Protein AF-A0A9P8JP38-F1 (afdb_monomer)

pLDDT: mean 72.31, std 11.9, range [43.28, 91.75]

Nearest PDB structures (foldseek):
  7pua-assembly1_F3  TM=3.799E-01  e=5.345E+00  Trypanosoma brucei brucei

Mean predicted aligned error: 14.28 Å

Solvent-accessible surface area (backbone atoms only — not comparable to full-atom values): 5766 Å² total; per-residue (Å²): 117,68,68,61,54,53,52,54,51,51,56,53,55,59,62,71,62,61,77,84,75,74,84,69,82,68,43,70,46,80,46,68,48,99,85,72,44,81,45,78,42,77,66,71,64,80,77,46,99,50,69,61,87,66,83,60,93,78,79,69,64,94,68,86,68,77,70,64,93,77,81,88,79,88,67,100,70,86,87,82,134

Radius of gyration: 23.67 Å; Cα contacts (8 Å, |Δi|>4): 39; chains: 1; bounding box: 68×28×39 Å

Structure (mmCIF, N/CA/C/O backbone):
data_AF-A0A9P8JP38-F1
#
_entry.id   AF-A0A9P8JP38-F1
#
loop_
_atom_site.group_PDB
_atom_site.id
_atom_site.type_symbol
_atom_site.label_atom_id
_atom_site.label_alt_id
_atom_site.label_comp_id
_atom_site.label_asym_id
_atom_site.label_entity_id
_atom_site.label_seq_id
_atom_site.pdbx_PDB_ins_code
_atom_site.Cartn_x
_atom_site.Cartn_y
_atom_site.Cartn_z
_atom_site.occupancy
_atom_site.B_iso_or_equiv
_atom_site.auth_seq_id
_atom_site.auth_comp_id
_atom_site.auth_asym_id
_atom_site.auth_atom_id
_atom_site.pdbx_PDB_model_num
ATOM 1 N N . MET A 1 1 ? 52.171 5.383 -16.646 1.00 62.81 1 MET A N 1
ATOM 2 C CA . MET A 1 1 ? 51.050 4.829 -17.447 1.00 62.81 1 MET A CA 1
ATOM 3 C C . MET A 1 1 ? 50.143 3.872 -16.662 1.00 62.81 1 MET A C 1
ATOM 5 O O . MET A 1 1 ? 48.939 3.929 -16.866 1.00 62.81 1 MET A O 1
ATOM 9 N N . VAL A 1 2 ? 50.662 3.038 -15.748 1.00 73.50 2 VAL A N 1
ATOM 10 C CA . VAL A 1 2 ? 49.847 2.094 -14.941 1.00 73.50 2 VAL A CA 1
ATOM 11 C C . VAL A 1 2 ? 48.912 2.800 -13.945 1.00 73.50 2 VAL A C 1
ATOM 13 O O . VAL A 1 2 ? 47.742 2.445 -13.856 1.00 73.50 2 VAL A O 1
ATOM 16 N N . ALA A 1 3 ? 49.379 3.858 -13.272 1.00 78.19 3 ALA A N 1
ATOM 17 C CA . ALA A 1 3 ? 48.575 4.605 -12.296 1.00 78.19 3 ALA A CA 1
ATOM 18 C C . ALA A 1 3 ? 47.304 5.239 -12.898 1.00 78.19 3 ALA A C 1
ATOM 20 O O . ALA A 1 3 ? 46.245 5.197 -12.285 1.00 78.19 3 ALA A O 1
ATOM 21 N N . TRP A 1 4 ? 47.379 5.750 -14.133 1.00 79.25 4 TRP A N 1
ATOM 22 C CA . TRP A 1 4 ? 46.226 6.322 -14.843 1.00 79.25 4 TRP A CA 1
ATOM 23 C C . TRP A 1 4 ? 45.167 5.267 -15.182 1.00 79.25 4 TRP A C 1
ATOM 25 O O . TRP A 1 4 ? 43.971 5.525 -15.094 1.00 79.25 4 TRP A O 1
ATOM 35 N N . ARG A 1 5 ? 45.605 4.049 -15.526 1.00 85.12 5 ARG A N 1
ATOM 36 C CA . ARG A 1 5 ? 44.703 2.923 -15.802 1.00 85.12 5 ARG A CA 1
ATOM 37 C C . ARG A 1 5 ? 44.001 2.439 -14.537 1.00 85.12 5 ARG A C 1
ATOM 39 O O . ARG A 1 5 ? 42.813 2.155 -14.593 1.00 85.12 5 ARG A O 1
ATOM 46 N N . LEU A 1 6 ? 44.707 2.400 -13.405 1.00 86.69 6 LEU A N 1
ATOM 47 C CA . LEU A 1 6 ? 44.114 2.064 -12.107 1.00 86.69 6 LEU A CA 1
ATOM 48 C C . LEU A 1 6 ? 43.102 3.124 -11.656 1.00 86.69 6 LEU A C 1
ATOM 50 O O . LEU A 1 6 ? 42.030 2.773 -11.175 1.00 86.69 6 LEU A O 1
ATOM 54 N N . LEU A 1 7 ? 43.405 4.406 -11.881 1.00 87.62 7 LEU A N 1
ATOM 55 C CA . LEU A 1 7 ? 42.486 5.500 -11.569 1.00 87.62 7 LEU A CA 1
ATOM 56 C C . LEU A 1 7 ? 41.206 5.425 -12.419 1.00 87.62 7 LEU A C 1
ATOM 58 O O . LEU A 1 7 ? 40.111 5.556 -11.884 1.00 87.62 7 LEU A O 1
ATOM 62 N N . ALA A 1 8 ? 41.339 5.150 -13.722 1.00 88.69 8 ALA A N 1
ATOM 63 C CA . ALA A 1 8 ? 40.206 4.977 -14.633 1.00 88.69 8 ALA A CA 1
ATOM 64 C C . ALA A 1 8 ? 39.359 3.731 -14.307 1.00 88.69 8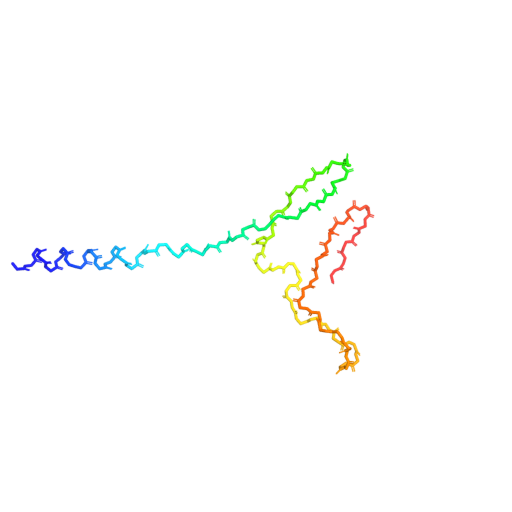 ALA A C 1
ATOM 66 O O . ALA A 1 8 ? 38.138 3.734 -14.470 1.00 88.69 8 ALA A O 1
ATOM 67 N N . LEU A 1 9 ? 39.990 2.657 -13.826 1.00 88.19 9 LEU A N 1
ATOM 68 C CA . LEU A 1 9 ? 39.278 1.453 -13.400 1.00 88.19 9 LEU A CA 1
ATOM 69 C C . LEU A 1 9 ? 38.505 1.691 -12.093 1.00 88.19 9 LEU A C 1
ATOM 71 O O . LEU A 1 9 ? 37.375 1.241 -11.943 1.00 88.19 9 LEU A O 1
ATOM 75 N N . ALA A 1 10 ? 39.089 2.444 -11.158 1.00 87.81 10 ALA A N 1
ATOM 76 C CA . ALA A 1 10 ? 38.422 2.802 -9.912 1.00 87.81 10 ALA A CA 1
ATOM 77 C C . ALA A 1 10 ? 37.202 3.702 -10.162 1.00 87.81 10 ALA A C 1
ATOM 79 O O . ALA A 1 10 ? 36.132 3.447 -9.617 1.00 87.81 10 ALA A O 1
ATOM 80 N N . THR A 1 11 ? 37.318 4.717 -11.024 1.00 85.50 11 THR A N 1
ATOM 81 C CA . THR A 1 11 ? 36.190 5.613 -11.334 1.00 85.50 11 THR A CA 1
ATOM 82 C C . THR A 1 11 ? 35.053 4.905 -12.066 1.00 85.50 11 THR A C 1
ATOM 84 O O . THR A 1 11 ? 33.888 5.162 -11.768 1.00 85.50 11 THR A O 1
ATOM 87 N N . THR A 1 12 ? 35.361 3.975 -12.973 1.00 85.06 12 THR A N 1
ATOM 88 C CA . THR A 1 12 ? 34.336 3.158 -13.648 1.00 85.06 12 THR A CA 1
ATOM 89 C C . THR A 1 12 ? 33.644 2.187 -12.690 1.00 85.06 12 THR A C 1
ATOM 91 O O . THR A 1 12 ? 32.424 2.043 -12.755 1.00 85.06 12 THR A O 1
ATOM 94 N N . LEU A 1 13 ? 34.378 1.589 -11.747 1.00 85.25 13 LEU A N 1
ATOM 95 C CA . LEU A 1 13 ? 33.797 0.719 -10.723 1.00 85.25 13 LEU A CA 1
ATOM 96 C C . LEU A 1 13 ? 32.880 1.493 -9.763 1.00 85.25 13 LEU A C 1
ATOM 98 O O . LEU A 1 13 ? 31.795 1.018 -9.446 1.00 85.25 13 LEU A O 1
ATOM 102 N N . LEU A 1 14 ? 33.268 2.703 -9.345 1.00 81.69 14 LEU A N 1
ATOM 103 C CA . LEU A 1 14 ? 32.421 3.555 -8.501 1.00 81.69 14 LEU A CA 1
ATOM 104 C C . LEU A 1 14 ? 31.144 4.012 -9.228 1.00 81.69 14 LEU A C 1
ATOM 106 O O . LEU A 1 14 ? 30.093 4.117 -8.601 1.00 81.69 14 LEU A O 1
ATOM 110 N N . ALA A 1 15 ? 31.205 4.239 -10.544 1.00 79.81 15 ALA A N 1
ATOM 111 C CA . ALA A 1 15 ? 30.029 4.572 -11.348 1.00 79.81 15 ALA A CA 1
ATOM 112 C C . ALA A 1 15 ? 29.061 3.386 -11.515 1.00 79.81 15 ALA A C 1
ATOM 114 O O . ALA A 1 15 ? 27.862 3.595 -11.668 1.00 79.81 15 ALA A O 1
ATOM 115 N N . ALA A 1 16 ? 29.544 2.143 -11.440 1.00 75.81 16 ALA A N 1
ATOM 116 C CA . ALA A 1 16 ? 28.691 0.955 -11.502 1.00 75.81 16 ALA A CA 1
ATOM 117 C C . ALA A 1 16 ? 27.892 0.704 -10.206 1.00 75.81 16 ALA A C 1
ATOM 119 O O . ALA A 1 16 ? 26.926 -0.053 -10.224 1.00 75.81 16 ALA A O 1
ATOM 120 N N . ILE A 1 17 ? 28.267 1.348 -9.094 1.00 71.94 17 ILE A N 1
ATOM 121 C CA . ILE A 1 17 ? 27.607 1.215 -7.781 1.00 71.94 17 ILE A CA 1
ATOM 122 C C . ILE A 1 17 ? 26.584 2.347 -7.567 1.00 71.94 17 ILE A C 1
ATOM 124 O O . ILE A 1 17 ? 26.207 2.650 -6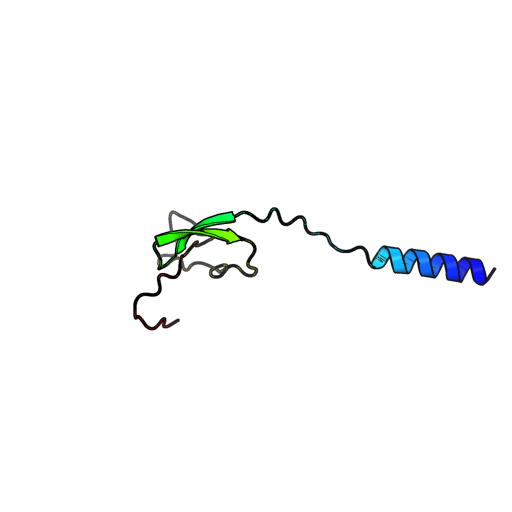.437 1.00 71.94 17 ILE A O 1
ATOM 128 N N . GLN A 1 18 ? 26.108 3.009 -8.631 1.00 69.75 18 GLN A N 1
ATOM 129 C CA . GLN A 1 18 ? 25.037 3.996 -8.478 1.00 69.75 18 GLN A CA 1
ATOM 130 C C . GLN A 1 18 ? 23.832 3.313 -7.808 1.00 69.75 18 GLN A C 1
ATOM 132 O O . GLN A 1 18 ? 23.331 2.316 -8.340 1.00 69.75 18 GLN A O 1
ATOM 137 N N . PRO A 1 19 ? 23.361 3.801 -6.646 1.00 66.12 19 PRO A N 1
ATOM 138 C CA . PRO A 1 19 ? 22.153 3.263 -6.055 1.00 66.12 19 PRO A CA 1
ATOM 139 C C . PRO A 1 19 ? 21.017 3.486 -7.053 1.00 66.12 19 PRO A C 1
ATOM 141 O O . PRO A 1 19 ? 20.776 4.612 -7.489 1.00 66.12 19 PRO A O 1
ATOM 144 N N . VAL A 1 20 ? 20.310 2.415 -7.419 1.00 63.84 20 VAL A N 1
ATOM 145 C CA . VAL A 1 20 ? 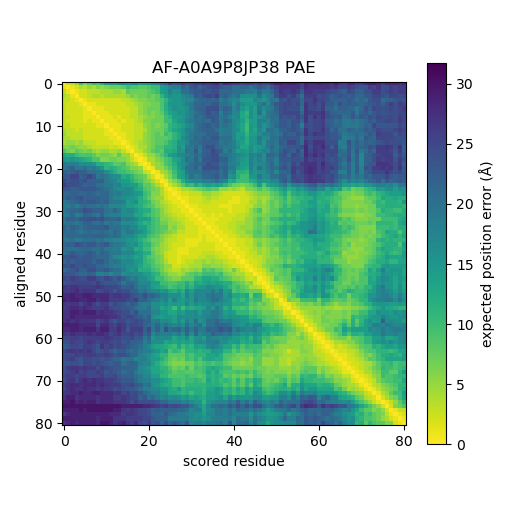18.988 2.539 -8.036 1.00 63.84 20 VAL A CA 1
ATOM 146 C C . VAL A 1 20 ? 18.091 3.168 -6.978 1.00 63.84 20 VAL A C 1
ATOM 148 O O . VAL A 1 20 ? 17.528 2.498 -6.115 1.00 63.84 20 VAL A O 1
ATOM 151 N N . VAL A 1 21 ? 18.003 4.495 -7.006 1.00 58.16 21 VAL A N 1
ATOM 152 C CA . VAL A 1 21 ? 16.976 5.227 -6.279 1.00 58.16 21 VAL A CA 1
ATOM 153 C C . VAL A 1 21 ? 15.721 5.090 -7.124 1.00 58.16 21 VAL A C 1
ATOM 155 O O . VAL A 1 21 ? 15.431 5.912 -7.990 1.00 58.16 21 VAL A O 1
ATOM 158 N N . ALA A 1 22 ? 14.996 3.991 -6.928 1.00 57.12 22 ALA A N 1
ATOM 159 C CA . ALA A 1 22 ? 13.614 3.955 -7.359 1.00 57.12 22 ALA A CA 1
ATOM 160 C C . ALA A 1 22 ? 12.891 5.038 -6.551 1.00 57.12 22 ALA A C 1
ATOM 162 O O . ALA A 1 22 ? 12.799 4.928 -5.328 1.00 57.12 22 ALA A O 1
ATOM 163 N N . ALA A 1 23 ? 12.426 6.093 -7.221 1.00 50.69 23 ALA A N 1
ATOM 164 C CA . ALA A 1 23 ? 11.505 7.045 -6.622 1.00 50.69 23 ALA A CA 1
ATOM 165 C C . ALA A 1 23 ? 10.229 6.272 -6.264 1.00 50.69 23 ALA A C 1
ATOM 167 O O . ALA A 1 23 ? 9.373 6.009 -7.106 1.00 50.69 23 ALA A O 1
ATOM 168 N N . SER A 1 24 ? 10.163 5.799 -5.024 1.00 58.84 24 SER A N 1
ATOM 169 C CA . SER A 1 24 ? 8.921 5.345 -4.431 1.00 58.84 24 SER A CA 1
ATOM 170 C C . SER A 1 24 ? 8.221 6.611 -3.980 1.00 58.84 24 SER A C 1
ATOM 172 O O . SER A 1 24 ? 8.553 7.149 -2.925 1.00 58.84 24 SER A O 1
ATOM 174 N N . ASP A 1 25 ? 7.285 7.112 -4.784 1.00 69.12 25 ASP A N 1
ATOM 175 C CA . ASP A 1 25 ? 6.239 7.984 -4.256 1.00 69.12 25 ASP A CA 1
ATOM 176 C C 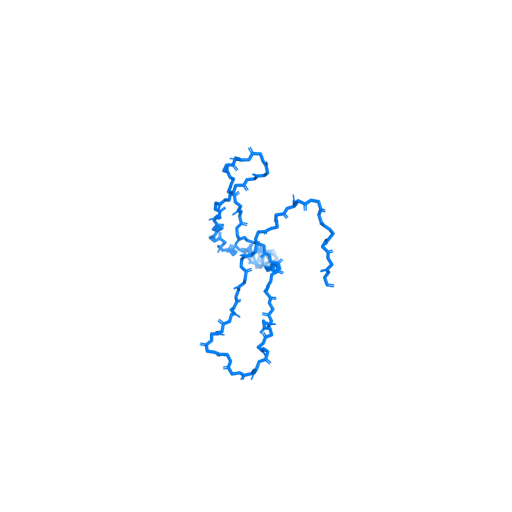. ASP A 1 25 ? 5.433 7.130 -3.275 1.00 69.12 25 ASP A C 1
ATOM 178 O O . ASP A 1 25 ? 4.435 6.502 -3.635 1.00 69.12 25 ASP A O 1
ATOM 182 N N . THR A 1 26 ? 5.942 7.008 -2.046 1.00 74.62 26 THR A N 1
ATOM 183 C CA . THR A 1 26 ? 5.309 6.229 -0.991 1.00 74.62 26 THR A CA 1
ATOM 184 C C . THR A 1 26 ? 3.991 6.911 -0.671 1.00 74.62 26 THR A C 1
ATOM 186 O O . THR A 1 26 ? 3.921 7.911 0.045 1.00 74.62 26 THR A O 1
ATOM 189 N N . ARG A 1 27 ? 2.931 6.377 -1.271 1.00 80.62 27 ARG A N 1
ATOM 190 C CA . ARG A 1 27 ? 1.559 6.785 -1.023 1.00 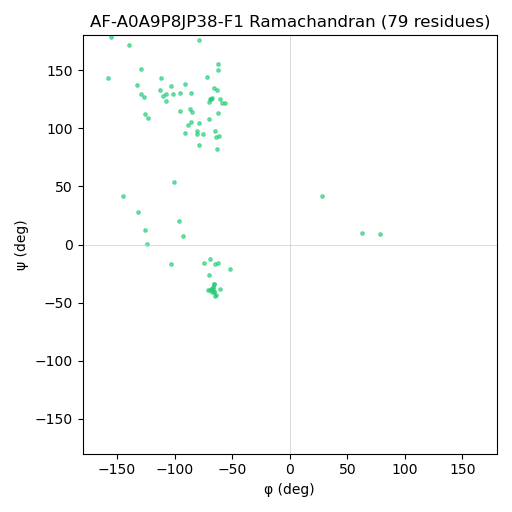80.62 27 ARG A CA 1
ATOM 191 C C . ARG A 1 27 ? 1.152 6.280 0.354 1.00 80.62 27 ARG A C 1
ATOM 193 O O . ARG A 1 27 ? 1.540 5.191 0.761 1.00 80.62 27 ARG A O 1
ATOM 200 N N . TYR A 1 28 ? 0.351 7.065 1.062 1.00 85.06 28 TYR A N 1
ATOM 201 C CA . TYR A 1 28 ? -0.218 6.659 2.342 1.00 85.06 28 TYR A CA 1
ATOM 202 C C . TYR A 1 28 ? -1.725 6.468 2.214 1.00 85.06 28 TYR A C 1
ATOM 204 O O . TYR A 1 28 ? -2.402 7.218 1.507 1.00 85.06 28 TYR A O 1
ATOM 212 N N . VAL A 1 29 ? -2.246 5.465 2.916 1.00 81.31 29 VAL A N 1
ATOM 213 C CA . VAL A 1 29 ? -3.681 5.208 3.062 1.00 81.31 29 VAL A CA 1
ATOM 214 C C . VAL A 1 29 ? -4.074 5.452 4.514 1.00 81.31 29 VAL A C 1
ATOM 216 O O . VAL A 1 29 ? -3.396 4.998 5.438 1.00 81.31 29 VAL A O 1
ATOM 219 N N . THR A 1 30 ? -5.167 6.180 4.719 1.00 86.69 30 THR A N 1
ATOM 220 C CA . THR A 1 30 ? -5.725 6.452 6.046 1.00 86.69 30 THR A CA 1
ATOM 221 C C . THR A 1 30 ? -6.657 5.318 6.465 1.00 86.69 30 THR A C 1
ATOM 223 O O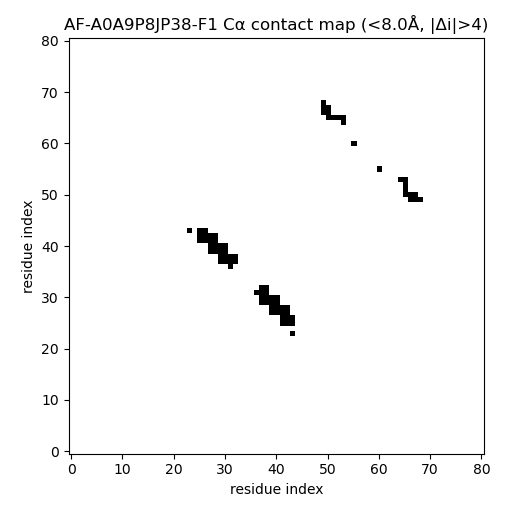 . THR A 1 30 ? -7.543 4.934 5.706 1.00 86.69 30 THR A O 1
ATOM 226 N N . THR A 1 31 ? -6.477 4.790 7.674 1.00 78.81 31 THR A N 1
ATOM 227 C CA . THR A 1 31 ? -7.367 3.783 8.275 1.00 78.81 31 THR A CA 1
ATOM 228 C C . THR A 1 31 ? -7.583 4.060 9.763 1.00 78.81 31 THR A C 1
ATOM 230 O O . THR A 1 31 ? -6.928 4.924 10.344 1.00 78.81 31 THR A O 1
ATOM 233 N N . THR A 1 32 ? -8.499 3.328 10.389 1.00 84.69 32 THR A N 1
ATOM 234 C CA . THR A 1 32 ? -8.772 3.375 11.827 1.00 84.69 32 THR A CA 1
ATOM 235 C C . THR A 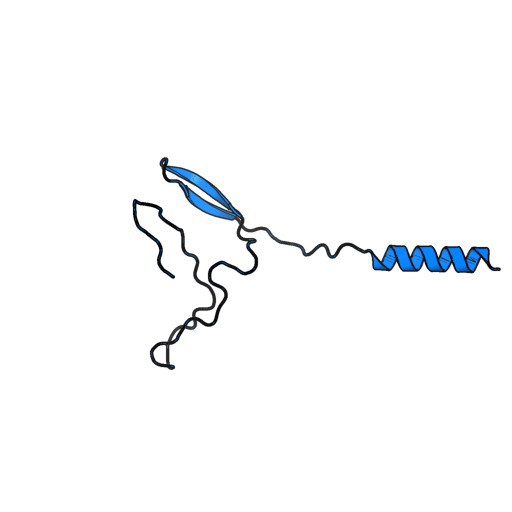1 32 ? -8.295 2.076 12.468 1.00 84.69 32 THR A C 1
ATOM 237 O O . THR A 1 32 ? -8.639 0.989 12.005 1.00 84.69 32 THR A O 1
ATOM 240 N N . ASN A 1 33 ? -7.479 2.169 13.519 1.00 81.31 33 ASN A N 1
ATOM 241 C CA . ASN A 1 33 ? -7.003 0.995 14.250 1.00 81.31 33 ASN A CA 1
ATOM 242 C C . ASN A 1 33 ? -8.068 0.453 15.227 1.00 81.31 33 ASN A C 1
ATOM 244 O O . ASN A 1 33 ? -9.124 1.051 15.426 1.00 81.31 33 ASN A O 1
ATOM 248 N N . SER A 1 34 ? -7.776 -0.671 15.885 1.00 77.50 34 SER A N 1
ATOM 249 C CA . SER A 1 34 ? -8.681 -1.302 16.860 1.00 77.50 34 SER A CA 1
ATOM 250 C C . SER A 1 34 ? -8.986 -0.442 18.094 1.00 77.50 34 SER A C 1
ATOM 252 O O . SER A 1 34 ? -9.932 -0.733 18.814 1.00 77.50 34 SER A O 1
ATOM 254 N N . ALA A 1 35 ? -8.198 0.605 18.351 1.00 87.12 35 ALA A N 1
ATOM 255 C CA . ALA A 1 35 ? -8.430 1.576 19.418 1.00 87.12 35 ALA A CA 1
ATOM 256 C C . ALA A 1 35 ? -9.229 2.807 18.941 1.00 87.12 35 ALA A C 1
ATOM 258 O O . ALA A 1 35 ? -9.357 3.778 19.683 1.00 87.12 35 ALA A O 1
ATOM 259 N N . GLY A 1 36 ? -9.741 2.800 17.703 1.00 86.62 36 GLY A N 1
ATOM 260 C CA . GLY A 1 36 ? -10.499 3.913 17.128 1.00 86.62 36 GLY A CA 1
ATOM 261 C C . GLY A 1 36 ? -9.637 5.084 16.645 1.00 86.62 36 GLY A C 1
ATOM 262 O O . GLY A 1 36 ? -10.171 6.136 16.305 1.00 86.62 36 GLY A O 1
ATOM 263 N N . GLN A 1 37 ? -8.313 4.935 16.604 1.00 89.88 37 GLN A N 1
ATOM 264 C CA . GLN A 1 37 ? -7.399 6.011 16.223 1.00 89.88 37 GLN A CA 1
ATOM 265 C C . GLN A 1 37 ? -7.122 5.986 14.722 1.00 89.88 37 GLN A C 1
ATOM 267 O O . GLN A 1 37 ? -6.871 4.926 14.142 1.00 89.88 37 GLN A O 1
ATOM 272 N N . THR A 1 38 ? -7.102 7.166 14.105 1.00 91.75 38 THR A N 1
ATOM 273 C CA . THR A 1 38 ? -6.667 7.338 12.718 1.00 91.75 38 THR A CA 1
ATOM 274 C C . THR A 1 38 ? -5.170 7.060 12.594 1.00 91.75 38 THR A C 1
ATOM 276 O O . THR A 1 38 ? -4.361 7.680 13.282 1.00 91.75 38 THR A O 1
ATOM 279 N N . VAL A 1 39 ? -4.796 6.157 11.691 1.00 88.31 39 VAL A N 1
ATOM 280 C CA . VAL A 1 39 ? -3.407 5.804 11.381 1.00 88.31 39 VAL A CA 1
ATOM 281 C C . VAL A 1 39 ? -3.160 5.869 9.875 1.00 88.31 39 VAL A C 1
ATOM 283 O O . VAL A 1 39 ? -4.065 5.648 9.068 1.00 88.31 39 VAL A O 1
ATOM 286 N N . TYR A 1 40 ? -1.919 6.169 9.498 1.00 86.94 40 TYR A N 1
ATOM 287 C CA . TYR A 1 40 ? -1.475 6.238 8.107 1.00 86.94 40 TYR A CA 1
ATOM 288 C C . TYR A 1 40 ? -0.588 5.036 7.806 1.00 86.94 40 TYR A C 1
ATOM 290 O O . TYR A 1 40 ? 0.410 4.809 8.489 1.00 86.94 40 TYR A O 1
ATOM 298 N N . LEU A 1 41 ? -0.958 4.258 6.794 1.00 81.19 41 LEU A N 1
ATOM 299 C CA . LEU A 1 41 ? -0.209 3.085 6.357 1.00 81.19 41 LEU A CA 1
ATOM 300 C C 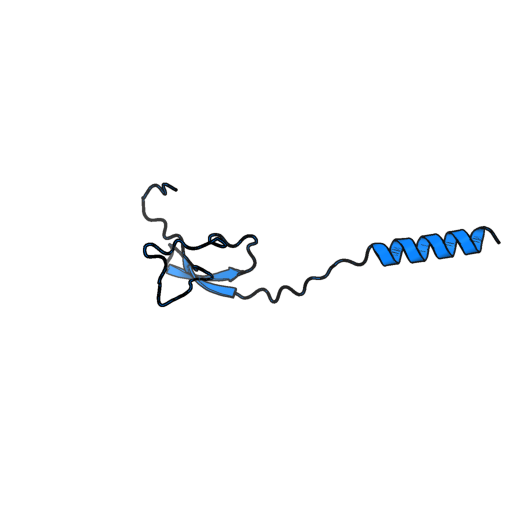. LEU A 1 41 ? 0.482 3.388 5.031 1.00 81.19 41 LEU A C 1
ATOM 302 O O . LEU A 1 41 ? -0.176 3.844 4.096 1.00 81.19 41 LEU A O 1
ATOM 306 N N . ALA A 1 42 ? 1.784 3.118 4.953 1.00 84.25 42 ALA A N 1
ATOM 307 C CA . ALA A 1 42 ? 2.529 3.185 3.702 1.00 84.25 42 ALA A CA 1
ATOM 308 C C . ALA A 1 42 ? 2.028 2.111 2.718 1.00 84.25 42 ALA A C 1
ATOM 310 O O . ALA A 1 42 ? 1.803 0.951 3.089 1.00 84.25 42 ALA A O 1
ATOM 311 N N . ASP A 1 43 ? 1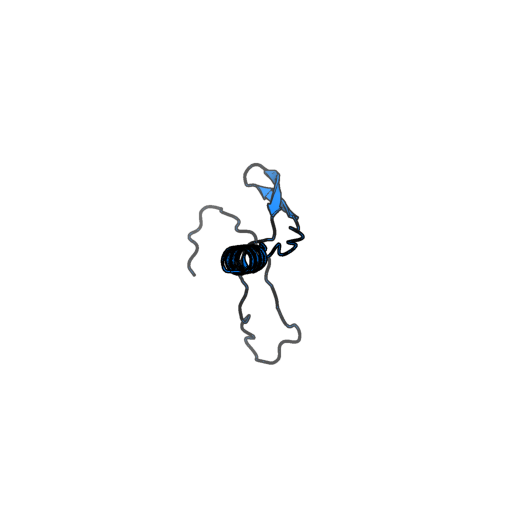.832 2.526 1.469 1.00 78.25 43 ASP A N 1
ATOM 312 C CA . ASP A 1 43 ? 1.380 1.714 0.341 1.00 78.25 43 ASP A CA 1
ATOM 313 C C . ASP A 1 43 ? 2.554 1.308 -0.568 1.00 78.25 43 ASP A C 1
ATOM 315 O O . ASP A 1 43 ? 2.577 1.577 -1.767 1.00 78.25 43 ASP A O 1
ATOM 319 N N . ASP A 1 44 ? 3.583 0.705 0.023 1.00 76.56 44 ASP A N 1
ATOM 320 C CA . ASP A 1 44 ? 4.847 0.357 -0.639 1.00 76.56 44 ASP A CA 1
ATOM 321 C C . ASP A 1 44 ? 5.228 -1.129 -0.494 1.00 76.56 44 ASP A C 1
ATOM 323 O O . ASP A 1 44 ? 6.339 -1.541 -0.840 1.00 76.56 44 ASP A O 1
ATOM 327 N N . ARG A 1 45 ? 4.295 -1.975 -0.034 1.00 70.69 45 ARG A N 1
ATOM 328 C CA . ARG A 1 45 ? 4.527 -3.418 0.150 1.00 70.69 45 ARG A CA 1
ATOM 329 C C . ARG A 1 45 ? 4.692 -4.116 -1.201 1.00 70.69 45 ARG A C 1
ATOM 331 O O . ARG A 1 45 ? 3.814 -4.033 -2.061 1.00 70.69 45 ARG A O 1
ATOM 338 N N . ARG A 1 46 ? 5.802 -4.840 -1.376 1.00 68.31 46 ARG A N 1
ATOM 339 C CA . ARG A 1 46 ? 6.103 -5.622 -2.586 1.00 68.31 46 ARG A CA 1
ATOM 340 C C . ARG A 1 46 ? 6.433 -7.082 -2.238 1.00 68.31 46 ARG A C 1
ATOM 342 O O . ARG A 1 46 ? 7.355 -7.294 -1.453 1.00 68.31 46 ARG A O 1
ATOM 349 N N . PRO A 1 47 ? 5.756 -8.075 -2.850 1.00 63.59 47 PRO A N 1
ATOM 350 C CA . PRO A 1 47 ? 4.538 -7.933 -3.656 1.00 63.59 47 PRO A CA 1
ATOM 351 C C . PRO A 1 47 ? 3.389 -7.376 -2.800 1.00 63.59 47 PRO A C 1
ATOM 353 O O . PRO A 1 47 ? 3.402 -7.513 -1.575 1.00 63.59 47 PRO A O 1
ATOM 356 N N . SER A 1 48 ? 2.404 -6.718 -3.416 1.00 63.62 48 SER A N 1
ATOM 357 C CA . SER A 1 48 ? 1.217 -6.333 -2.648 1.00 63.62 48 SER A CA 1
ATOM 358 C C . SER A 1 48 ? 0.531 -7.610 -2.144 1.00 63.62 48 SER A C 1
ATOM 360 O O . SER A 1 48 ? 0.605 -8.647 -2.809 1.00 63.62 48 SER A O 1
ATOM 362 N N . LEU A 1 49 ? -0.146 -7.548 -0.993 1.00 61.03 49 LEU A N 1
ATOM 363 C CA . LEU A 1 49 ? -0.798 -8.713 -0.369 1.00 61.03 49 LEU A CA 1
ATOM 364 C C . LEU A 1 49 ? -1.735 -9.485 -1.320 1.00 61.03 49 LEU A C 1
ATOM 366 O O . LEU A 1 49 ? -1.982 -10.663 -1.090 1.00 61.03 49 LEU A O 1
ATOM 370 N N . TYR A 1 50 ? -2.204 -8.842 -2.395 1.00 61.03 50 TYR A N 1
ATOM 371 C CA . TYR A 1 50 ? -3.104 -9.424 -3.386 1.00 61.03 50 TYR A CA 1
ATOM 372 C C . TYR A 1 50 ? -2.654 -9.176 -4.836 1.00 61.03 50 TYR A C 1
ATOM 374 O O . TYR A 1 50 ? -3.486 -9.120 -5.733 1.00 61.03 50 TYR A O 1
ATOM 382 N N . THR A 1 51 ? -1.358 -9.005 -5.124 1.00 54.97 51 THR A N 1
ATOM 383 C CA . THR A 1 51 ? -0.906 -8.952 -6.533 1.00 54.97 51 THR A CA 1
ATOM 384 C C . THR A 1 51 ? -0.899 -10.358 -7.123 1.00 54.97 51 THR A C 1
ATOM 386 O O . THR A 1 51 ? 0.076 -11.088 -6.970 1.00 54.97 51 THR A O 1
ATOM 389 N N . GLY A 1 52 ? -1.985 -10.727 -7.800 1.00 62.97 52 GLY A N 1
ATOM 390 C CA . GLY A 1 52 ? -2.117 -11.975 -8.545 1.00 62.97 52 GLY A CA 1
ATOM 391 C C . GLY A 1 52 ? -3.157 -11.872 -9.661 1.00 62.97 52 GLY A C 1
ATOM 392 O O . GLY A 1 52 ? -3.789 -10.834 -9.846 1.00 62.97 52 GLY A O 1
ATOM 393 N N . GLN A 1 53 ? -3.330 -12.958 -10.416 1.00 68.50 53 GLN A N 1
ATOM 394 C CA . GLN A 1 53 ? -4.482 -13.119 -11.303 1.00 68.50 53 GLN A CA 1
ATOM 395 C C . GLN A 1 53 ? -5.716 -13.327 -10.421 1.00 68.50 53 GLN A C 1
ATOM 397 O O . GLN A 1 53 ? -5.854 -14.370 -9.781 1.00 68.50 53 GLN A O 1
ATOM 402 N N . PHE A 1 54 ? -6.588 -12.325 -10.348 1.00 73.62 54 PHE A N 1
ATOM 403 C CA . PHE A 1 54 ? -7.872 -12.481 -9.679 1.00 73.62 54 PHE A CA 1
ATOM 404 C C . PHE A 1 54 ? -8.734 -13.408 -10.530 1.00 73.62 54 PHE A C 1
ATOM 406 O O . PHE A 1 54 ? -8.930 -13.159 -11.720 1.00 73.62 54 PHE A O 1
ATOM 413 N N . GLY A 1 55 ? -9.185 -14.511 -9.933 1.00 67.31 55 GLY A N 1
ATOM 414 C CA . GLY A 1 55 ? -9.969 -15.511 -10.642 1.00 67.31 55 GLY A CA 1
ATOM 415 C C . GLY A 1 55 ? -11.247 -14.898 -11.206 1.00 67.31 55 GLY A C 1
ATOM 416 O O . GLY A 1 55 ? -12.075 -14.379 -10.460 1.00 67.31 55 GLY A O 1
ATOM 417 N N . ASP A 1 56 ? -11.418 -14.988 -12.520 1.00 72.25 56 ASP A N 1
ATOM 418 C CA . ASP A 1 56 ? -12.693 -14.730 -13.173 1.00 72.25 56 ASP A CA 1
ATOM 419 C C . ASP A 1 56 ? -13.507 -16.026 -13.145 1.00 72.25 56 ASP A C 1
ATOM 421 O O . ASP A 1 56 ? -13.220 -16.972 -13.880 1.00 72.25 56 ASP A O 1
ATOM 425 N N . CYS A 1 57 ? -14.520 -16.087 -12.280 1.00 66.06 57 CYS A N 1
ATOM 426 C CA . CYS A 1 57 ? -15.316 -17.299 -12.098 1.00 66.06 57 CYS A CA 1
ATOM 427 C C . CYS A 1 57 ? -16.119 -17.706 -13.348 1.00 66.06 57 CYS A C 1
ATOM 429 O O . CYS A 1 57 ? -16.564 -18.851 -13.422 1.00 66.06 57 CYS A O 1
ATOM 431 N N . LYS A 1 58 ? -16.308 -16.808 -14.328 1.00 74.31 58 LYS A N 1
ATOM 432 C CA . LYS A 1 58 ? -17.046 -17.088 -15.573 1.00 74.31 58 LYS A CA 1
ATOM 433 C C . LYS A 1 58 ? -16.256 -16.820 -16.859 1.00 74.31 58 LYS A C 1
ATOM 435 O O . LYS A 1 58 ? -16.803 -17.029 -17.938 1.00 74.31 58 LYS A O 1
ATOM 440 N N . GLY A 1 59 ? -15.001 -16.376 -16.768 1.00 71.44 59 GLY A N 1
ATOM 441 C CA . GLY A 1 59 ? -14.131 -16.076 -17.918 1.00 71.44 59 GLY A CA 1
ATOM 442 C C . GLY A 1 59 ? -14.625 -14.943 -18.833 1.00 71.44 59 GLY A C 1
ATOM 443 O O . GLY A 1 59 ? -14.125 -14.783 -19.944 1.00 71.44 59 GLY A O 1
ATOM 444 N N . SER A 1 60 ? -15.652 -14.196 -18.422 1.00 77.62 60 SER A N 1
ATOM 445 C CA . SER A 1 60 ? -16.260 -13.081 -19.163 1.00 77.62 60 SER A CA 1
ATOM 446 C C . SER A 1 60 ? -16.721 -11.989 -18.199 1.00 77.62 60 SER A C 1
ATOM 448 O O . SER A 1 60 ? -17.822 -11.447 -18.315 1.00 77.62 60 SER A O 1
ATOM 450 N N . SER A 1 61 ? -15.906 -11.698 -17.189 1.00 76.88 61 SER A N 1
ATOM 451 C CA . SER A 1 61 ? -16.181 -10.619 -16.252 1.00 76.88 61 SER A CA 1
ATOM 452 C C . SER A 1 61 ? -16.181 -9.269 -16.966 1.00 76.88 61 SER A C 1
ATOM 454 O O . SER A 1 61 ? -15.269 -8.929 -17.715 1.00 76.88 61 SER A O 1
ATOM 456 N N . ALA A 1 62 ? -17.207 -8.461 -16.694 1.00 81.00 62 ALA A N 1
ATOM 457 C CA . ALA A 1 62 ? -17.303 -7.092 -17.202 1.00 81.00 62 ALA A CA 1
ATOM 458 C C . ALA A 1 62 ? -16.260 -6.145 -16.575 1.00 81.00 62 ALA A C 1
ATOM 460 O O . ALA A 1 62 ? -16.080 -5.023 -17.042 1.00 81.00 62 ALA A O 1
ATOM 461 N N . VAL A 1 63 ? -15.597 -6.582 -15.500 1.00 74.44 63 VAL A N 1
ATOM 462 C CA . VAL A 1 63 ? -14.622 -5.801 -14.740 1.00 74.44 63 VAL A CA 1
ATOM 463 C C . VAL A 1 63 ? -13.352 -6.623 -14.571 1.00 74.44 63 VAL A C 1
ATOM 465 O O . VAL A 1 63 ? -13.404 -7.768 -14.129 1.00 74.44 63 VAL A O 1
ATOM 468 N N . ASN A 1 64 ? -12.212 -6.016 -14.895 1.00 77.06 64 ASN A N 1
ATOM 469 C CA . ASN A 1 64 ? -10.896 -6.590 -14.651 1.00 77.06 64 ASN A CA 1
ATOM 470 C C . ASN A 1 64 ? -10.344 -6.057 -13.323 1.00 77.06 64 ASN A C 1
ATOM 472 O O . ASN A 1 64 ? -10.085 -4.858 -13.196 1.00 77.06 64 ASN A O 1
ATOM 476 N N . VAL A 1 65 ? -10.169 -6.935 -12.335 1.00 74.38 65 VAL A N 1
ATOM 477 C CA . VAL A 1 65 ? -9.573 -6.575 -11.044 1.00 74.38 65 VAL A CA 1
ATOM 478 C C . VAL A 1 65 ? -8.060 -6.693 -11.172 1.00 74.38 65 VAL A C 1
ATOM 480 O O . VAL A 1 65 ? -7.534 -7.772 -11.412 1.00 74.38 65 VAL A O 1
ATOM 483 N N . THR A 1 66 ? -7.351 -5.578 -11.023 1.00 75.12 66 THR A N 1
ATOM 484 C CA . THR A 1 66 ? -5.878 -5.537 -11.093 1.00 75.12 66 THR A CA 1
ATOM 485 C C . THR A 1 66 ? -5.227 -5.438 -9.717 1.00 75.12 66 THR A C 1
ATOM 487 O O . THR A 1 66 ? -4.033 -5.702 -9.574 1.00 75.12 66 THR A O 1
ATOM 490 N N . ARG A 1 67 ? -6.007 -5.057 -8.701 1.00 71.69 67 ARG A N 1
ATOM 491 C CA . ARG A 1 67 ? -5.568 -4.846 -7.323 1.00 71.69 67 ARG A CA 1
ATOM 492 C C . ARG A 1 67 ? -6.759 -4.968 -6.374 1.00 71.69 67 ARG A C 1
ATOM 494 O O . ARG A 1 67 ? -7.852 -4.510 -6.698 1.00 71.69 67 ARG A O 1
ATOM 501 N N . PHE A 1 68 ? -6.525 -5.539 -5.195 1.00 69.88 68 PHE A N 1
ATOM 502 C CA . PHE A 1 68 ? -7.505 -5.609 -4.115 1.00 69.88 68 PHE A CA 1
ATOM 503 C C . PHE A 1 68 ? -6.896 -5.020 -2.843 1.00 69.88 68 PHE A C 1
ATOM 505 O O . PHE A 1 68 ? -5.944 -5.571 -2.294 1.00 69.88 68 PHE A O 1
ATOM 512 N N . ASP A 1 69 ? -7.424 -3.882 -2.395 1.00 66.75 69 ASP A N 1
ATOM 513 C CA . ASP A 1 69 ? -7.010 -3.247 -1.145 1.00 66.75 69 ASP A CA 1
ATOM 514 C C . ASP A 1 69 ? -7.900 -3.753 -0.010 1.00 66.75 69 ASP A C 1
ATOM 516 O O . ASP A 1 69 ? -9.005 -3.258 0.202 1.00 66.75 69 ASP A O 1
ATOM 520 N N . ALA A 1 70 ? -7.423 -4.768 0.714 1.00 64.62 70 ALA A N 1
ATOM 521 C CA . ALA A 1 70 ? -8.115 -5.294 1.887 1.00 64.62 70 ALA A CA 1
ATOM 522 C C . ALA A 1 70 ? -7.449 -4.811 3.179 1.00 64.62 70 ALA A C 1
ATOM 524 O O . ALA A 1 70 ? -6.226 -4.879 3.328 1.00 64.62 70 ALA A O 1
ATOM 525 N N . ALA A 1 71 ? -8.261 -4.396 4.148 1.00 61.75 71 ALA A N 1
ATOM 526 C CA . ALA A 1 71 ? -7.823 -4.204 5.523 1.00 61.75 71 ALA A CA 1
ATOM 527 C C . ALA A 1 71 ? -8.138 -5.466 6.337 1.00 61.75 71 ALA A C 1
ATOM 529 O O . ALA A 1 71 ? -9.254 -5.983 6.298 1.00 61.75 71 ALA A O 1
ATOM 530 N N . TYR A 1 72 ? -7.148 -5.968 7.078 1.00 63.03 72 TYR A N 1
ATOM 531 C CA . TYR A 1 72 ? -7.364 -7.065 8.014 1.00 63.03 72 TYR A CA 1
ATOM 532 C C . TYR A 1 72 ? -8.003 -6.523 9.295 1.00 63.03 72 TYR A C 1
ATOM 534 O O . TYR A 1 72 ? -7.330 -5.901 10.119 1.00 63.03 72 TYR A O 1
ATOM 542 N N . TYR A 1 73 ? -9.301 -6.766 9.458 1.00 57.81 73 TYR A N 1
ATOM 543 C CA . TYR A 1 73 ? -10.004 -6.515 10.711 1.00 57.81 73 TYR A CA 1
ATOM 544 C C . TYR A 1 73 ? -9.894 -7.759 11.590 1.00 57.81 73 TYR A C 1
ATOM 546 O O . TYR A 1 73 ? -10.558 -8.768 11.359 1.00 57.81 73 TYR A O 1
ATOM 554 N N . LYS A 1 74 ? -9.007 -7.698 12.586 1.00 57.75 74 LYS A N 1
ATOM 555 C CA . LYS A 1 74 ? -8.863 -8.754 13.587 1.00 57.75 74 LYS A CA 1
ATOM 556 C C . LYS A 1 74 ? -9.955 -8.598 14.642 1.00 57.75 74 LYS A C 1
ATOM 558 O O . LYS A 1 74 ? -9.754 -7.869 15.607 1.00 57.75 74 LYS A O 1
ATOM 563 N N . ASP A 1 75 ? -11.055 -9.321 14.484 1.00 52.00 75 ASP A N 1
ATOM 564 C CA . ASP A 1 75 ? -11.932 -9.651 15.606 1.00 52.00 75 ASP A CA 1
ATOM 565 C C . ASP A 1 75 ? -12.080 -11.173 15.692 1.00 52.00 75 ASP A C 1
ATOM 567 O O . ASP A 1 75 ? -12.618 -11.799 14.785 1.00 52.00 75 ASP A O 1
ATOM 571 N N . ASN A 1 76 ? -11.466 -11.756 16.726 1.00 56.62 76 ASN A N 1
ATOM 572 C CA . ASN A 1 76 ? -11.528 -13.159 17.159 1.00 56.62 76 ASN A CA 1
ATOM 573 C C . ASN A 1 76 ? -11.812 -14.264 16.101 1.00 56.62 76 ASN A C 1
ATOM 575 O O . ASN A 1 76 ? -12.560 -15.196 16.389 1.00 56.62 76 ASN A O 1
ATOM 579 N N . MET A 1 77 ? -11.223 -14.211 14.898 1.00 49.81 77 MET A N 1
ATOM 580 C CA . MET A 1 77 ? -11.394 -15.251 13.872 1.00 49.81 77 MET A CA 1
ATOM 581 C C . MET A 1 77 ? -10.068 -15.692 13.250 1.00 49.81 77 MET A C 1
ATOM 583 O O . MET A 1 77 ? -9.190 -14.887 12.936 1.00 49.81 77 MET A O 1
ATOM 587 N N . THR A 1 78 ? -9.948 -17.005 13.072 1.00 48.78 78 THR A N 1
ATOM 588 C CA . THR A 1 78 ? -8.846 -17.686 12.391 1.00 48.78 78 THR A CA 1
ATOM 589 C C . THR A 1 78 ? -8.899 -17.378 10.895 1.00 48.78 78 THR A C 1
ATOM 591 O O . THR A 1 78 ? -9.918 -17.619 10.253 1.00 48.78 78 THR A O 1
ATOM 594 N N . VAL A 1 79 ? -7.804 -16.871 10.327 1.00 46.47 79 VAL A N 1
ATOM 595 C CA . VAL A 1 79 ? -7.672 -16.705 8.872 1.00 46.47 79 VAL A CA 1
ATOM 596 C C . VAL A 1 79 ? -7.191 -18.030 8.288 1.00 46.47 79 VAL A C 1
ATOM 598 O O . VAL A 1 79 ? -6.083 -18.469 8.592 1.00 46.47 79 VAL A O 1
ATOM 601 N N . LEU A 1 80 ? -8.031 -18.672 7.480 1.00 43.28 80 LEU A N 1
ATOM 602 C CA . LEU A 1 80 ? -7.648 -19.810 6.646 1.00 43.28 80 LEU A CA 1
ATOM 603 C C . LEU A 1 80 ? -7.454 -19.290 5.217 1.00 43.28 80 LEU A C 1
ATOM 605 O O . LEU A 1 80 ? -8.313 -18.561 4.717 1.00 43.28 80 LEU A O 1
ATOM 609 N N . PHE A 1 81 ? -6.308 -19.619 4.621 1.00 52.78 81 PHE A N 1
ATOM 610 C CA . PHE A 1 81 ? -5.945 -19.285 3.242 1.00 52.78 81 PHE A CA 1
ATOM 611 C C . PHE A 1 81 ? -6.343 -20.413 2.294 1.00 52.78 81 PHE A C 1
ATOM 613 O O . PHE A 1 81 ? -6.172 -21.588 2.696 1.00 52.78 81 PHE A O 1
#

Foldseek 3Di:
DVVVVVVVVVVVVVVVPPPPPPPPPFDWDWDADPVRDIDIDTPPDPPDPPQDQDDDPVVDDPDGDRDDDDDDDDDPDDDDD

Secondary structure (DSSP, 8-state):
-HHHHHHHHHHHHHHHT----------EEEEE-TTS-EEEEE---SS-TT-S----TTS--SS-----------SS-----

Organism: Aureobasidium melanogenum (NCBI:txid46634)

Sequence (81 aa):
MVAWRLLALATTLLAAIQPVVAASDTRYVTTTNSAGQTVYLADDRRPSLYTGQFGDCKGSSAVNVTRFDAAYYKDNMTVLF